Protein AF-A0A964U891-F1 (afdb_monomer_lite)

Sequence (164 aa):
MTPHDATKPGLLNAYAVMTLIDGILNLCLGVLAVGVLFCGTIICAPLGAYPVVLGILELVQFGPLNRTPPGRRDVPVWLAVMQLIGSLFSNPLALATGIIGLVAGNDARVKAYLGGGGQANYLSLTCRQCGFDLRGSVAAGHNTCPECGADAPHITAARDSMRG

Structure (mmCIF, N/CA/C/O backbone):
data_AF-A0A964U891-F1
#
_entry.id   AF-A0A964U891-F1
#
loop_
_atom_site.group_PDB
_atom_site.id
_atom_site.type_symbol
_atom_site.label_atom_id
_atom_site.label_alt_id
_atom_site.label_comp_id
_atom_site.label_asym_id
_atom_site.label_entity_id
_atom_site.label_seq_id
_atom_site.pdbx_PDB_ins_code
_atom_site.Cartn_x
_atom_site.Cartn_y
_atom_site.Cartn_z
_atom_site.occupancy
_atom_site.B_iso_or_equiv
_atom_site.auth_seq_id
_atom_site.auth_comp_id
_atom_site.auth_asym_id
_atom_site.auth_atom_id
_atom_site.pdbx_PDB_model_num
ATOM 1 N N . MET A 1 1 ? -18.715 10.846 24.320 1.00 39.91 1 MET A N 1
ATOM 2 C CA . MET A 1 1 ? -17.279 10.642 24.027 1.00 39.91 1 MET A CA 1
ATOM 3 C C . MET A 1 1 ? -16.873 11.671 22.995 1.00 39.91 1 MET A C 1
ATOM 5 O O . MET A 1 1 ? -17.504 11.732 21.947 1.00 39.91 1 MET A O 1
ATOM 9 N N . THR A 1 2 ? -15.920 12.542 23.320 1.00 37.88 2 THR A N 1
ATOM 10 C CA . THR A 1 2 ? -15.397 13.537 22.377 1.00 37.88 2 THR A CA 1
ATOM 11 C C . THR A 1 2 ? -14.673 12.817 21.227 1.00 37.88 2 THR A C 1
ATOM 13 O O . THR A 1 2 ? -14.045 11.784 21.457 1.00 37.88 2 THR A O 1
ATOM 16 N N . PRO A 1 3 ? -14.739 13.317 19.983 1.00 46.94 3 PRO A N 1
ATOM 17 C CA . PRO A 1 3 ? -14.157 12.665 18.800 1.00 46.94 3 PRO A CA 1
ATOM 18 C C . PRO A 1 3 ? -12.610 12.646 18.761 1.00 46.94 3 PRO A C 1
ATOM 20 O O . PRO A 1 3 ? -12.028 12.439 17.699 1.00 46.94 3 PRO A O 1
ATOM 23 N N . HIS A 1 4 ? -11.932 12.850 19.895 1.00 43.62 4 HIS A N 1
ATOM 24 C CA . HIS A 1 4 ? -10.475 12.980 19.986 1.00 43.62 4 HIS A CA 1
ATOM 25 C C . HIS A 1 4 ? -9.718 11.676 20.291 1.00 43.62 4 HIS A C 1
ATOM 27 O O . HIS A 1 4 ? -8.513 11.645 20.069 1.00 43.62 4 HIS A O 1
ATOM 33 N N . ASP A 1 5 ? -10.406 10.591 20.671 1.00 45.03 5 ASP A N 1
ATOM 34 C CA . ASP A 1 5 ? -9.765 9.321 21.062 1.00 45.03 5 ASP A CA 1
ATOM 35 C C . ASP A 1 5 ? -10.171 8.131 20.176 1.00 45.03 5 ASP A C 1
ATOM 37 O O . ASP A 1 5 ? -10.249 6.984 20.626 1.00 45.03 5 ASP A O 1
ATOM 41 N N . ALA A 1 6 ? -10.433 8.363 18.886 1.00 60.47 6 ALA A N 1
ATOM 42 C CA . ALA A 1 6 ? -10.466 7.257 17.934 1.00 60.47 6 ALA A CA 1
ATOM 43 C C . ALA A 1 6 ? -9.038 6.693 17.829 1.00 60.47 6 ALA A C 1
ATOM 45 O O . ALA A 1 6 ? -8.194 7.210 17.100 1.00 60.47 6 ALA A O 1
ATOM 46 N N . THR A 1 7 ? -8.737 5.665 18.620 1.00 69.69 7 THR A N 1
ATOM 47 C CA . THR A 1 7 ? -7.429 5.003 18.601 1.00 69.69 7 THR A CA 1
ATOM 48 C C . THR A 1 7 ? -7.189 4.432 17.203 1.00 69.69 7 THR A C 1
ATOM 50 O O . THR A 1 7 ? -8.015 3.675 16.689 1.00 69.69 7 THR A O 1
ATOM 53 N N . LYS A 1 8 ? -6.067 4.808 16.570 1.00 74.75 8 LYS A N 1
ATOM 54 C CA . LYS A 1 8 ? -5.713 4.348 15.220 1.00 74.75 8 LYS A CA 1
ATOM 55 C C . LYS A 1 8 ? -5.682 2.812 15.194 1.00 74.75 8 LYS A C 1
ATOM 57 O O . LYS A 1 8 ? -4.961 2.221 16.001 1.00 74.75 8 LYS A O 1
ATOM 62 N N . PRO A 1 9 ? -6.417 2.144 14.283 1.00 82.88 9 PRO A N 1
ATOM 63 C CA . PRO A 1 9 ? -6.403 0.692 14.195 1.00 82.88 9 PRO A CA 1
ATOM 64 C C . PRO A 1 9 ? -4.980 0.187 13.957 1.00 82.88 9 PRO A C 1
ATOM 66 O O . PRO A 1 9 ? -4.306 0.645 13.030 1.00 82.88 9 PRO A O 1
ATOM 69 N N . GLY A 1 10 ? -4.539 -0.794 14.749 1.00 83.62 10 GLY A N 1
ATOM 70 C CA . GLY A 1 10 ? -3.221 -1.412 14.576 1.00 83.62 10 GLY A CA 1
ATOM 71 C C . GLY A 1 10 ? -3.016 -1.959 13.160 1.00 83.62 10 GLY A C 1
ATOM 72 O O . GLY A 1 10 ? -1.934 -1.809 12.603 1.00 83.62 10 GLY A O 1
ATOM 73 N N . LEU A 1 11 ? -4.084 -2.474 12.536 1.00 84.44 11 LEU A N 1
ATOM 74 C CA . LEU A 1 11 ? -4.092 -2.938 11.146 1.00 84.44 11 LEU A CA 1
ATOM 75 C C . LEU A 1 11 ? -3.767 -1.814 10.147 1.00 84.44 11 LEU A C 1
ATOM 77 O O . LEU A 1 11 ? -2.957 -2.007 9.246 1.00 84.44 11 LEU A O 1
ATOM 81 N N . LEU A 1 12 ? -4.351 -0.624 10.329 1.00 86.00 12 LEU A N 1
ATOM 82 C CA . LEU A 1 12 ? -4.087 0.536 9.474 1.00 86.00 12 LEU A CA 1
ATOM 83 C C . LEU A 1 12 ? -2.658 1.052 9.663 1.00 86.00 12 LEU A C 1
ATOM 85 O O . LEU A 1 12 ? -2.008 1.455 8.702 1.00 86.00 12 LEU A O 1
ATOM 89 N N . ASN A 1 13 ? -2.161 1.034 10.901 1.00 87.56 13 ASN A N 1
ATOM 90 C CA . ASN A 1 13 ? -0.792 1.438 11.189 1.00 87.56 13 ASN A CA 1
ATOM 91 C C . ASN A 1 13 ? 0.230 0.457 10.599 1.00 87.56 13 ASN A C 1
ATOM 93 O O . ASN A 1 13 ? 1.188 0.883 9.961 1.00 87.56 13 ASN A O 1
ATOM 97 N N . ALA A 1 14 ? -0.010 -0.847 10.758 1.00 87.69 14 ALA A N 1
ATOM 98 C CA . ALA A 1 14 ? 0.809 -1.893 10.160 1.00 87.69 14 ALA A CA 1
ATOM 99 C C . ALA A 1 14 ? 0.816 -1.780 8.631 1.00 87.69 14 ALA A C 1
ATOM 101 O O . ALA A 1 14 ? 1.884 -1.797 8.028 1.00 87.69 14 ALA A O 1
ATOM 102 N N . TYR A 1 15 ? -0.353 -1.577 8.014 1.00 88.12 15 TYR A N 1
ATOM 103 C CA . TYR A 1 15 ? -0.457 -1.362 6.573 1.00 88.12 15 TYR A CA 1
ATOM 104 C C . TYR A 1 15 ? 0.323 -0.125 6.112 1.00 88.12 15 TYR A C 1
ATOM 106 O O . TYR A 1 15 ? 1.071 -0.206 5.142 1.00 88.12 15 TYR A O 1
ATOM 114 N N . ALA A 1 16 ? 0.204 1.002 6.822 1.00 86.94 16 ALA A N 1
ATOM 115 C CA . ALA A 1 16 ? 0.922 2.229 6.484 1.00 86.94 16 ALA A CA 1
ATOM 116 C C . ALA A 1 16 ? 2.446 2.029 6.525 1.00 86.94 16 ALA A C 1
ATOM 118 O O . ALA A 1 16 ? 3.137 2.377 5.571 1.00 86.94 16 ALA A O 1
ATOM 119 N N . VAL A 1 17 ? 2.971 1.433 7.600 1.00 89.12 17 VAL A N 1
ATOM 120 C CA . VAL A 1 17 ? 4.415 1.189 7.751 1.00 89.12 17 VAL A CA 1
ATOM 121 C C . VAL A 1 17 ? 4.921 0.194 6.707 1.00 89.12 17 VAL A C 1
ATOM 123 O O . VAL A 1 17 ? 5.949 0.438 6.084 1.00 89.12 17 V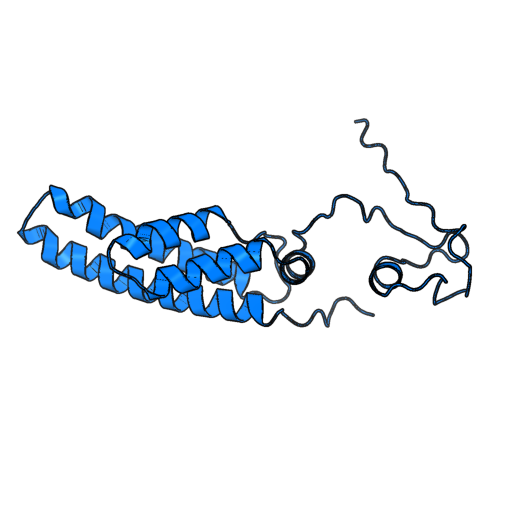AL A O 1
ATOM 126 N N . MET A 1 18 ? 4.182 -0.890 6.468 1.00 88.06 18 MET A N 1
ATOM 127 C CA . MET A 1 18 ? 4.545 -1.879 5.453 1.00 88.06 18 MET A CA 1
ATOM 128 C C . MET A 1 18 ? 4.555 -1.271 4.048 1.00 88.06 18 MET A C 1
ATOM 130 O O . MET A 1 18 ? 5.514 -1.472 3.313 1.00 88.06 18 MET A O 1
ATOM 134 N N . THR A 1 19 ? 3.549 -0.462 3.706 1.00 88.12 19 THR A N 1
ATOM 135 C CA . THR A 1 19 ? 3.473 0.235 2.409 1.00 88.12 19 THR A CA 1
ATOM 136 C C . THR A 1 19 ? 4.640 1.209 2.220 1.00 88.12 19 THR A C 1
ATOM 138 O O . THR A 1 19 ? 5.169 1.328 1.121 1.00 88.12 19 THR A O 1
ATOM 141 N N . LEU A 1 20 ? 5.085 1.885 3.285 1.00 90.44 20 LEU A N 1
ATOM 142 C CA . LEU A 1 20 ? 6.259 2.759 3.228 1.00 90.44 20 LEU A CA 1
ATOM 143 C C . LEU A 1 20 ? 7.546 1.973 2.945 1.00 90.44 20 LEU A C 1
ATOM 145 O O . LEU A 1 20 ? 8.331 2.375 2.089 1.00 90.44 20 LEU A O 1
ATOM 149 N N . ILE A 1 21 ? 7.768 0.877 3.676 1.00 90.69 21 ILE A N 1
ATOM 150 C CA . ILE A 1 21 ? 8.961 0.036 3.512 1.00 90.69 21 ILE A CA 1
ATOM 151 C C . ILE A 1 21 ? 8.992 -0.555 2.100 1.00 90.69 21 ILE A C 1
ATOM 153 O O . ILE A 1 21 ? 10.019 -0.475 1.429 1.00 90.69 21 ILE A O 1
ATOM 157 N N . ASP A 1 22 ? 7.863 -1.091 1.638 1.00 88.56 22 ASP A N 1
ATOM 158 C CA . ASP A 1 22 ? 7.723 -1.666 0.301 1.00 88.56 22 ASP A CA 1
ATOM 159 C C . ASP A 1 22 ? 7.967 -0.619 -0.795 1.00 88.56 22 ASP A C 1
ATOM 161 O O . ASP A 1 22 ? 8.764 -0.852 -1.702 1.00 88.56 22 ASP A O 1
ATOM 165 N N . GLY A 1 23 ? 7.420 0.590 -0.631 1.00 86.81 23 GLY A N 1
ATOM 166 C CA . GLY A 1 23 ? 7.642 1.697 -1.560 1.00 86.81 23 GLY A CA 1
ATOM 167 C C . GLY A 1 23 ? 9.101 2.118 -1.686 1.00 86.81 23 GLY A C 1
ATOM 168 O O . GLY A 1 23 ? 9.583 2.345 -2.796 1.00 86.81 23 GLY A O 1
ATOM 169 N N . ILE A 1 24 ? 9.837 2.172 -0.571 1.00 90.19 24 ILE A N 1
ATOM 170 C CA . ILE A 1 24 ? 11.277 2.468 -0.586 1.00 90.19 24 ILE A CA 1
ATOM 171 C C . ILE A 1 24 ? 12.042 1.358 -1.314 1.00 90.19 24 ILE A C 1
ATOM 173 O O . ILE A 1 24 ? 12.875 1.651 -2.173 1.00 90.19 24 ILE A O 1
ATOM 177 N N . LEU A 1 25 ? 11.750 0.091 -1.009 1.00 87.69 25 LEU A N 1
ATOM 178 C CA . LEU A 1 25 ? 12.422 -1.048 -1.637 1.00 87.69 25 LEU A CA 1
ATOM 179 C C . LEU A 1 25 ? 12.148 -1.108 -3.143 1.00 87.69 25 LEU A C 1
ATOM 181 O O . LEU A 1 25 ? 13.091 -1.264 -3.918 1.00 87.69 25 LEU A O 1
ATOM 185 N N . ASN A 1 26 ? 10.895 -0.911 -3.560 1.00 85.75 26 ASN A N 1
ATOM 186 C CA . ASN A 1 26 ? 10.490 -0.863 -4.964 1.00 85.75 26 ASN A CA 1
ATOM 187 C C . ASN A 1 26 ? 11.179 0.287 -5.715 1.00 85.75 26 ASN A C 1
ATOM 189 O O . ASN A 1 26 ? 11.629 0.099 -6.846 1.00 85.75 26 ASN A O 1
ATOM 193 N N . LEU A 1 27 ? 11.353 1.453 -5.081 1.00 86.75 27 LEU A N 1
ATOM 194 C CA . LEU A 1 27 ? 12.077 2.575 -5.680 1.00 86.75 27 LEU A CA 1
ATOM 195 C C . LEU A 1 27 ? 13.578 2.275 -5.829 1.00 86.75 27 LEU A C 1
ATOM 197 O O . LEU A 1 27 ? 14.148 2.505 -6.895 1.00 86.75 27 LEU A O 1
ATOM 201 N N . CYS A 1 28 ? 14.218 1.729 -4.791 1.00 85.25 28 CYS A N 1
ATOM 202 C CA . CYS A 1 28 ? 15.637 1.370 -4.824 1.00 85.25 28 CYS A CA 1
ATOM 203 C C . CYS A 1 28 ? 15.928 0.279 -5.866 1.00 85.25 28 CYS A C 1
ATOM 205 O O . CYS A 1 28 ? 16.847 0.430 -6.673 1.00 85.25 28 CYS A O 1
ATOM 207 N N . LEU A 1 29 ? 15.126 -0.791 -5.881 1.00 80.38 29 LEU A N 1
ATOM 208 C CA . LEU A 1 29 ? 15.229 -1.874 -6.861 1.00 80.38 29 LEU A CA 1
ATOM 209 C C . LEU A 1 29 ? 14.921 -1.381 -8.272 1.00 80.38 29 LEU A C 1
ATOM 211 O O . LEU A 1 29 ? 15.640 -1.732 -9.199 1.00 80.38 29 LEU A O 1
ATOM 215 N N . GLY A 1 30 ? 13.900 -0.540 -8.440 1.00 78.06 30 GLY A N 1
ATOM 216 C CA . GLY A 1 30 ? 13.521 0.019 -9.732 1.00 78.06 30 GLY A CA 1
ATOM 217 C C . GLY A 1 30 ? 14.601 0.919 -10.333 1.00 78.06 30 GLY A C 1
ATOM 218 O O . GLY A 1 30 ? 14.946 0.759 -11.500 1.00 78.06 30 GLY A O 1
ATOM 219 N N . VAL A 1 31 ? 15.205 1.812 -9.542 1.00 79.75 31 VAL A N 1
ATOM 220 C CA . VAL A 1 31 ? 16.318 2.665 -10.001 1.00 79.75 31 VAL A CA 1
ATOM 221 C C . VAL A 1 31 ? 17.548 1.830 -10.352 1.00 79.75 31 VAL A C 1
ATOM 223 O O . VAL A 1 31 ? 18.172 2.067 -11.387 1.00 79.75 31 VAL A O 1
ATOM 226 N N . LEU A 1 32 ? 17.879 0.827 -9.535 1.00 77.12 32 LEU A N 1
ATOM 227 C CA . LEU A 1 32 ? 19.001 -0.070 -9.805 1.00 77.12 32 LEU A CA 1
ATOM 228 C C . LEU A 1 32 ? 18.748 -0.920 -11.057 1.00 77.12 32 LEU A C 1
ATOM 230 O O . LEU A 1 32 ? 19.630 -1.047 -11.902 1.00 77.12 32 LEU A O 1
ATOM 234 N N . ALA A 1 33 ? 17.529 -1.432 -11.225 1.00 74.38 33 ALA A N 1
ATOM 235 C CA . ALA A 1 33 ? 17.113 -2.171 -12.407 1.00 74.38 33 ALA A CA 1
ATOM 236 C C . ALA A 1 33 ? 17.181 -1.294 -13.659 1.00 74.38 33 ALA A C 1
ATOM 238 O O . ALA A 1 33 ? 17.776 -1.717 -14.641 1.00 74.38 33 ALA A O 1
ATOM 239 N N . VAL A 1 34 ? 16.660 -0.062 -13.631 1.00 70.56 34 VAL A N 1
ATOM 240 C CA . VAL A 1 34 ? 16.767 0.876 -14.761 1.00 70.56 34 VAL A CA 1
ATOM 241 C C . VAL A 1 34 ? 18.232 1.189 -15.070 1.00 70.56 34 VAL A C 1
ATOM 243 O O . VAL A 1 34 ? 18.609 1.128 -16.234 1.00 70.56 34 VAL A O 1
ATOM 246 N N . GLY A 1 35 ? 19.072 1.445 -14.061 1.00 68.44 35 GLY A N 1
ATOM 247 C CA . GLY A 1 35 ? 20.497 1.743 -14.247 1.00 68.44 35 GLY A CA 1
ATOM 248 C C . GLY A 1 35 ? 21.317 0.576 -14.813 1.00 68.44 35 GLY A C 1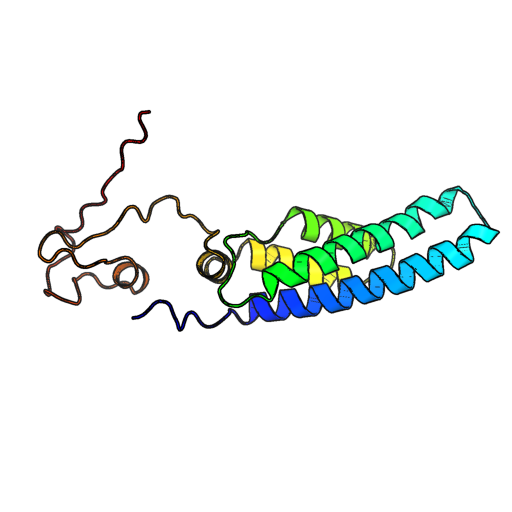
ATOM 249 O O . GLY A 1 35 ? 22.202 0.795 -15.635 1.00 68.44 35 GLY A O 1
ATOM 250 N N . VAL A 1 36 ? 21.006 -0.663 -14.420 1.00 67.06 36 VAL A N 1
ATOM 251 C CA . VAL A 1 36 ? 21.689 -1.880 -14.899 1.00 67.06 36 VAL A CA 1
ATOM 252 C C . VAL A 1 36 ? 21.135 -2.348 -16.254 1.00 67.06 36 VAL A C 1
ATOM 254 O O . VAL A 1 36 ? 21.900 -2.754 -17.129 1.00 67.06 36 VAL A O 1
ATOM 257 N N . LEU A 1 37 ? 19.816 -2.270 -16.469 1.00 60.97 37 LEU A N 1
ATOM 258 C CA . LEU A 1 37 ? 19.143 -2.728 -17.694 1.00 60.97 37 LEU A CA 1
ATOM 259 C C . LEU A 1 37 ? 19.266 -1.750 -18.866 1.00 60.97 37 LEU A C 1
ATOM 261 O O . LEU A 1 37 ? 19.138 -2.190 -20.012 1.00 60.97 37 LEU A O 1
ATOM 265 N N . PHE A 1 38 ? 19.573 -0.469 -18.619 1.00 56.72 38 PHE A N 1
ATOM 266 C CA . PHE A 1 38 ? 19.863 0.502 -19.685 1.00 56.72 38 PHE A CA 1
ATOM 267 C C . PHE A 1 38 ? 21.045 0.071 -20.573 1.00 56.72 38 PHE A C 1
ATOM 269 O O . PHE A 1 38 ? 21.129 0.487 -21.724 1.00 56.72 38 PHE A O 1
ATOM 276 N N . CYS A 1 39 ? 21.922 -0.809 -20.075 1.00 55.41 39 CYS A N 1
ATOM 277 C CA . CYS A 1 39 ? 23.030 -1.386 -20.838 1.00 55.41 39 CYS A CA 1
ATOM 278 C C . CYS A 1 39 ? 22.649 -2.593 -21.718 1.00 55.41 39 CYS A C 1
ATOM 280 O O . CYS A 1 39 ? 23.503 -3.072 -22.458 1.00 55.41 39 CYS A O 1
ATOM 282 N N . GLY A 1 40 ? 21.422 -3.125 -21.636 1.00 54.62 40 GLY A N 1
ATOM 283 C CA . GLY A 1 40 ? 21.133 -4.471 -22.145 1.00 54.62 40 GLY A CA 1
ATOM 284 C C . GLY A 1 40 ? 20.000 -4.598 -23.158 1.00 54.62 40 GLY A C 1
ATOM 285 O O . GLY A 1 40 ? 20.207 -5.169 -24.223 1.00 54.62 40 GLY A O 1
ATOM 286 N N . THR A 1 41 ? 18.775 -4.170 -22.834 1.00 57.56 41 THR A N 1
ATOM 287 C CA . THR A 1 41 ? 17.594 -4.587 -23.621 1.00 57.56 41 THR A CA 1
ATOM 288 C C . THR A 1 41 ? 16.381 -3.663 -23.443 1.00 57.56 41 THR A C 1
ATOM 290 O O . THR A 1 41 ? 15.923 -3.418 -22.330 1.00 57.56 41 THR A O 1
ATOM 293 N N . ILE A 1 42 ? 15.779 -3.222 -24.556 1.00 63.31 42 ILE A N 1
ATOM 294 C CA . ILE A 1 42 ? 14.518 -2.442 -24.588 1.00 63.31 42 ILE A CA 1
ATOM 295 C C . ILE A 1 42 ? 13.344 -3.224 -23.961 1.00 63.31 42 ILE A C 1
ATOM 297 O O . ILE A 1 42 ? 12.432 -2.636 -23.386 1.00 63.31 42 ILE A O 1
ATOM 301 N N . ILE A 1 43 ? 13.392 -4.558 -24.017 1.00 64.75 43 ILE A N 1
ATOM 302 C CA . ILE A 1 43 ? 12.347 -5.462 -23.506 1.00 64.75 43 ILE A CA 1
ATOM 303 C C . ILE A 1 43 ? 12.262 -5.441 -21.970 1.00 64.75 43 ILE A C 1
ATOM 305 O O . ILE A 1 43 ? 11.194 -5.684 -21.414 1.00 64.75 43 ILE A O 1
ATOM 309 N N . CYS A 1 44 ? 13.349 -5.098 -21.276 1.00 63.69 44 CYS A N 1
ATOM 310 C CA . CYS A 1 44 ? 13.389 -5.069 -19.814 1.00 63.69 44 CYS A CA 1
ATOM 311 C C . CYS A 1 44 ? 13.084 -3.684 -19.215 1.00 63.69 44 CYS A C 1
ATOM 313 O O . CYS A 1 44 ? 12.922 -3.562 -18.001 1.00 63.69 44 CYS A O 1
ATOM 315 N N . ALA A 1 45 ? 12.938 -2.643 -20.041 1.00 65.38 45 ALA A N 1
ATOM 316 C CA . ALA A 1 45 ? 12.547 -1.308 -19.584 1.00 65.38 45 ALA A CA 1
ATOM 317 C C . ALA A 1 45 ? 11.186 -1.268 -18.842 1.00 65.38 45 ALA A C 1
ATOM 319 O O . ALA A 1 45 ? 11.114 -0.616 -17.799 1.00 65.38 45 ALA A O 1
ATOM 320 N N . PRO A 1 46 ? 10.124 -1.986 -19.273 1.00 66.38 46 PRO A N 1
ATOM 321 C CA . PRO A 1 46 ? 8.848 -2.024 -18.550 1.00 66.38 46 PRO A CA 1
ATOM 322 C C . PRO A 1 46 ? 8.963 -2.704 -17.181 1.00 66.38 46 PRO A C 1
ATOM 324 O O . PRO A 1 46 ? 8.319 -2.280 -16.224 1.00 66.38 46 PRO A O 1
ATOM 327 N N . LEU A 1 47 ? 9.819 -3.728 -17.079 1.00 71.69 47 LEU A N 1
ATOM 328 C CA . LEU A 1 47 ? 10.079 -4.467 -15.840 1.00 71.69 47 LEU A CA 1
ATOM 329 C C . LEU A 1 47 ? 10.776 -3.600 -14.786 1.00 71.69 47 LEU A C 1
ATOM 331 O O . LEU A 1 47 ? 10.503 -3.763 -13.604 1.00 71.69 47 LEU A O 1
ATOM 335 N N . GLY A 1 48 ? 11.636 -2.665 -15.201 1.00 69.81 48 GLY A N 1
ATOM 336 C CA . GLY A 1 48 ? 12.253 -1.683 -14.302 1.00 69.81 48 GLY A CA 1
ATOM 337 C C . GLY A 1 48 ? 11.356 -0.477 -14.005 1.00 69.81 48 GLY A C 1
ATOM 338 O O . GLY A 1 48 ? 11.354 0.030 -12.888 1.00 69.81 48 GLY A O 1
ATOM 339 N N . ALA A 1 49 ? 10.551 -0.029 -14.972 1.00 78.00 49 ALA A N 1
ATOM 340 C CA . ALA A 1 49 ? 9.658 1.117 -14.790 1.00 78.00 49 ALA A CA 1
ATOM 341 C C . ALA A 1 49 ? 8.482 0.814 -13.846 1.00 78.00 49 ALA A C 1
ATOM 343 O O . ALA A 1 49 ? 8.084 1.679 -13.066 1.00 78.00 49 ALA A O 1
ATOM 344 N N . TYR A 1 50 ? 7.946 -0.411 -13.882 1.00 82.62 50 TYR A N 1
ATOM 345 C CA . TYR A 1 50 ? 6.841 -0.836 -13.020 1.00 82.62 50 TYR A CA 1
ATOM 346 C C . TYR A 1 50 ? 7.120 -0.658 -11.511 1.00 82.62 50 TYR A C 1
ATOM 348 O O . TYR A 1 50 ? 6.331 0.030 -10.859 1.00 82.62 50 TYR A O 1
ATOM 356 N N . PRO A 1 51 ? 8.223 -1.183 -10.932 1.00 82.69 51 PRO A N 1
ATOM 357 C CA . PRO A 1 51 ? 8.521 -1.004 -9.510 1.00 82.69 51 PRO A CA 1
ATOM 358 C C . PRO A 1 51 ? 8.800 0.460 -9.143 1.00 82.69 51 PRO A C 1
ATOM 360 O O . PRO A 1 51 ? 8.435 0.884 -8.052 1.00 82.69 51 PRO A O 1
ATOM 363 N N . VAL A 1 52 ? 9.350 1.274 -10.053 1.00 84.12 52 VAL A N 1
ATOM 364 C CA . VAL A 1 52 ? 9.514 2.719 -9.803 1.00 84.12 52 VAL A CA 1
ATOM 365 C C . VAL A 1 52 ? 8.157 3.407 -9.656 1.00 84.12 52 VAL A C 1
ATOM 367 O O . VAL A 1 52 ? 7.944 4.150 -8.699 1.00 84.12 52 VAL A O 1
ATOM 370 N N . VAL A 1 53 ? 7.222 3.152 -10.578 1.00 87.81 53 VAL A N 1
ATOM 371 C CA . VAL A 1 53 ? 5.871 3.732 -10.516 1.00 87.81 53 VAL A CA 1
ATOM 372 C C . VAL A 1 53 ? 5.138 3.250 -9.266 1.00 87.81 53 VAL A C 1
ATOM 374 O O . VAL A 1 53 ? 4.549 4.067 -8.560 1.00 87.81 53 VAL A O 1
ATOM 377 N N . LEU A 1 54 ? 5.211 1.952 -8.961 1.00 87.12 54 LEU A N 1
ATOM 378 C CA . LEU A 1 54 ? 4.587 1.377 -7.772 1.00 87.12 54 LEU A CA 1
ATOM 379 C C . LEU A 1 54 ? 5.136 2.021 -6.490 1.00 87.12 54 LEU A C 1
ATOM 381 O O . LEU A 1 54 ? 4.353 2.507 -5.676 1.00 87.12 54 LEU A O 1
ATOM 385 N N . GLY A 1 55 ? 6.462 2.152 -6.376 1.00 85.69 55 GLY A N 1
ATOM 386 C CA . GLY A 1 55 ? 7.103 2.781 -5.224 1.00 85.69 55 GLY A CA 1
ATOM 387 C C . GLY A 1 55 ? 6.684 4.239 -5.020 1.00 85.69 55 GLY A C 1
ATOM 388 O O . GLY A 1 55 ? 6.395 4.654 -3.898 1.00 85.69 55 GLY A O 1
ATOM 389 N N . ILE A 1 56 ? 6.555 5.022 -6.097 1.00 89.38 56 ILE A N 1
ATOM 390 C CA . ILE A 1 56 ? 6.057 6.406 -6.008 1.00 89.38 56 ILE A CA 1
ATOM 391 C C . ILE A 1 56 ? 4.620 6.438 -5.471 1.00 89.38 56 ILE A C 1
ATOM 393 O O . ILE A 1 56 ? 4.306 7.236 -4.585 1.00 89.38 56 ILE A O 1
ATOM 397 N N . LEU A 1 57 ? 3.743 5.577 -5.990 1.00 90.19 57 LEU A N 1
ATOM 398 C CA . LEU A 1 57 ? 2.342 5.523 -5.566 1.00 90.19 57 LEU A CA 1
ATOM 399 C C . LEU A 1 57 ? 2.207 5.130 -4.087 1.00 90.19 57 LEU A C 1
ATOM 401 O O . LEU A 1 57 ? 1.389 5.708 -3.370 1.00 90.19 57 LEU A O 1
ATOM 405 N N . GLU A 1 58 ? 3.045 4.212 -3.614 1.00 87.25 58 GLU A N 1
ATOM 406 C CA . GLU A 1 58 ? 3.098 3.762 -2.220 1.00 87.25 58 GLU A CA 1
ATOM 407 C C . GLU A 1 58 ? 3.551 4.876 -1.268 1.00 87.25 58 GLU A C 1
ATOM 409 O O . GLU A 1 58 ? 2.915 5.115 -0.236 1.00 87.25 58 GLU A O 1
ATOM 414 N N . LEU A 1 59 ? 4.580 5.639 -1.652 1.00 88.69 59 LEU A N 1
ATOM 415 C CA . LEU A 1 59 ? 5.045 6.803 -0.892 1.00 88.69 59 LEU A CA 1
ATOM 416 C C . LEU A 1 59 ? 3.978 7.904 -0.808 1.00 88.69 59 LEU A C 1
ATOM 418 O O . LEU A 1 59 ? 3.760 8.488 0.258 1.00 88.69 59 LEU A O 1
ATOM 422 N N . VAL A 1 60 ? 3.272 8.170 -1.911 1.00 88.94 60 VAL A N 1
ATOM 423 C CA . VAL A 1 60 ? 2.173 9.149 -1.940 1.00 88.94 60 VAL A CA 1
ATOM 424 C C . VAL A 1 60 ? 1.005 8.693 -1.063 1.00 88.94 60 VAL A C 1
ATOM 426 O O . VAL A 1 60 ? 0.364 9.521 -0.410 1.00 88.94 60 VAL A O 1
ATOM 429 N N . GLN A 1 61 ? 0.727 7.390 -1.018 1.00 83.81 61 GLN A N 1
ATOM 430 C CA . GLN A 1 61 ? -0.377 6.830 -0.244 1.00 83.81 61 GLN A CA 1
ATOM 431 C C . GLN A 1 61 ? -0.073 6.750 1.262 1.00 83.81 61 GLN A C 1
ATOM 433 O O . GLN A 1 61 ? -0.995 6.873 2.076 1.00 83.81 61 GLN A O 1
ATOM 438 N N . PHE A 1 62 ? 1.199 6.628 1.654 1.00 83.94 62 PHE A N 1
ATOM 439 C CA . PHE A 1 62 ? 1.618 6.623 3.059 1.00 83.94 62 PHE A CA 1
ATOM 440 C C . PHE A 1 62 ? 1.212 7.897 3.811 1.00 83.94 62 PHE A C 1
ATOM 442 O O . PHE A 1 62 ? 0.676 7.820 4.918 1.00 83.94 62 PHE A O 1
ATOM 449 N N . GLY A 1 63 ? 1.432 9.075 3.217 1.00 81.75 63 GLY A N 1
ATOM 450 C CA . GLY A 1 63 ? 1.152 10.361 3.866 1.00 81.75 63 GLY A CA 1
ATOM 451 C C . GLY A 1 63 ? -0.285 10.465 4.408 1.00 81.75 63 GLY A C 1
ATOM 452 O O . GLY A 1 63 ? -0.468 10.719 5.598 1.00 81.75 63 GLY A O 1
ATOM 453 N N . PRO A 1 64 ? -1.316 10.231 3.578 1.00 73.44 64 PRO A N 1
ATOM 454 C CA . PRO A 1 64 ? -2.710 10.160 4.010 1.00 73.44 64 PRO A CA 1
ATOM 455 C C . PRO A 1 64 ? -2.997 9.079 5.062 1.00 73.44 64 PRO A C 1
ATOM 457 O O . PRO A 1 64 ? -3.743 9.349 5.999 1.00 73.44 64 PRO A O 1
ATOM 460 N N . LEU A 1 65 ? -2.404 7.884 4.937 1.00 75.06 65 LEU A N 1
ATOM 461 C CA . LEU A 1 65 ? -2.599 6.762 5.871 1.00 75.06 65 LEU A CA 1
ATOM 462 C C . LEU A 1 65 ? -1.982 7.016 7.257 1.00 75.06 65 LEU A C 1
ATOM 464 O O . LEU A 1 65 ? -2.401 6.416 8.253 1.00 75.06 65 LEU A O 1
ATOM 468 N N . ASN A 1 66 ? -0.966 7.879 7.334 1.00 79.44 66 ASN A N 1
ATOM 469 C CA . ASN A 1 66 ? -0.255 8.165 8.574 1.00 79.44 66 ASN A CA 1
ATOM 470 C C . ASN A 1 66 ? -0.716 9.438 9.301 1.00 79.44 66 ASN A C 1
ATOM 472 O O . ASN A 1 66 ? -0.275 9.690 10.419 1.00 79.44 66 ASN A O 1
ATOM 476 N N . ARG A 1 67 ? -1.609 10.235 8.706 1.00 74.12 67 ARG A N 1
ATOM 477 C CA . ARG A 1 67 ? -2.119 11.459 9.338 1.00 74.12 67 ARG A CA 1
ATOM 478 C C . ARG A 1 67 ? -3.078 11.161 10.491 1.00 74.12 67 ARG A C 1
ATOM 480 O O . ARG A 1 67 ? -3.951 10.303 10.394 1.00 74.12 67 ARG A O 1
ATOM 487 N N . THR A 1 68 ? -2.939 11.951 11.551 1.00 69.00 68 THR A N 1
ATOM 488 C CA . THR A 1 68 ? -3.876 12.059 12.675 1.00 69.00 68 THR A CA 1
ATOM 489 C C . THR A 1 68 ? -4.232 13.539 12.853 1.00 69.00 68 THR A C 1
ATOM 491 O O . THR A 1 68 ? -3.317 14.324 13.112 1.00 69.00 68 THR A O 1
ATOM 494 N N . PRO A 1 69 ? -5.504 13.962 12.713 1.00 61.19 69 PRO A N 1
ATOM 495 C CA . PRO A 1 69 ? -6.714 13.163 12.484 1.00 61.19 69 PRO A CA 1
ATOM 496 C C . PRO A 1 69 ? -6.786 12.532 11.076 1.00 61.19 69 PRO A C 1
ATOM 498 O O . PRO A 1 69 ? -6.142 13.032 10.147 1.00 61.19 69 PRO A O 1
ATOM 501 N N . PRO A 1 70 ? -7.548 11.434 10.903 1.00 61.94 70 PRO A N 1
ATOM 502 C CA . PRO A 1 70 ? -7.669 10.754 9.618 1.00 61.94 70 PRO A CA 1
ATOM 503 C C . PRO A 1 70 ? -8.375 11.653 8.597 1.00 61.94 70 PRO A C 1
ATOM 505 O O . PRO A 1 70 ? -9.479 12.146 8.828 1.00 61.94 70 PRO A O 1
ATOM 508 N N . GLY A 1 71 ? -7.737 11.870 7.446 1.00 61.88 71 GLY A N 1
ATOM 509 C CA . GLY A 1 71 ? -8.415 12.462 6.295 1.00 61.88 71 GLY A CA 1
ATOM 510 C C . GLY A 1 71 ? -9.441 11.475 5.740 1.00 61.88 71 GLY A C 1
ATOM 511 O O . GLY A 1 71 ? -9.165 10.278 5.694 1.00 61.88 71 GLY A O 1
ATOM 512 N N . ARG A 1 72 ? -10.609 11.963 5.305 1.00 60.84 72 ARG A N 1
ATOM 513 C CA . ARG A 1 72 ? -11.659 11.124 4.710 1.00 60.84 72 ARG A CA 1
ATOM 514 C C . ARG A 1 72 ? -11.172 10.526 3.389 1.00 60.84 72 ARG A C 1
ATOM 516 O O . ARG A 1 72 ? -11.253 11.178 2.349 1.00 60.84 72 ARG A O 1
ATOM 523 N N . ARG A 1 73 ? -10.599 9.324 3.436 1.00 68.38 73 ARG A N 1
ATOM 524 C CA . ARG A 1 73 ? -10.021 8.647 2.271 1.00 68.38 73 ARG A CA 1
ATOM 525 C C . ARG A 1 73 ? -10.001 7.140 2.483 1.00 68.38 73 ARG A C 1
ATOM 527 O O . ARG A 1 73 ? -9.433 6.664 3.459 1.00 68.38 73 ARG A O 1
ATOM 534 N N . ASP A 1 74 ? -10.575 6.405 1.540 1.00 69.38 74 ASP A N 1
ATOM 535 C CA . ASP A 1 74 ? -10.532 4.945 1.540 1.00 69.38 74 ASP A CA 1
ATOM 536 C C . ASP A 1 74 ? -9.130 4.401 1.256 1.00 69.38 74 ASP A C 1
ATOM 538 O O . ASP A 1 74 ? -8.299 5.048 0.607 1.00 69.38 74 ASP A O 1
ATOM 542 N N . VAL A 1 75 ? -8.886 3.171 1.714 1.00 76.12 75 VAL A N 1
ATOM 543 C CA . VAL A 1 75 ? -7.723 2.385 1.290 1.00 76.12 75 VAL A CA 1
ATOM 544 C C . VAL A 1 75 ? -7.934 1.979 -0.177 1.00 76.12 75 VAL A C 1
ATOM 546 O O . VAL A 1 75 ? -8.913 1.293 -0.481 1.00 76.12 75 VAL A O 1
ATOM 549 N N . PRO A 1 76 ? -7.059 2.393 -1.111 1.00 78.00 76 PRO A N 1
ATOM 550 C CA . PRO A 1 76 ? -7.226 2.105 -2.527 1.00 78.00 76 PRO A CA 1
ATOM 551 C C . PRO A 1 76 ? -6.965 0.625 -2.811 1.00 78.00 76 PRO A C 1
ATOM 553 O O . PRO A 1 76 ? -5.821 0.189 -2.911 1.00 78.00 76 PRO A O 1
ATOM 556 N N . VAL A 1 77 ? -8.036 -0.144 -3.010 1.00 80.56 77 VAL A N 1
ATOM 557 C CA . VAL A 1 77 ? -7.955 -1.574 -3.365 1.00 80.56 77 VAL A CA 1
ATOM 558 C C . VAL A 1 77 ? -7.165 -1.787 -4.661 1.00 80.56 77 VAL A C 1
ATOM 560 O O . VAL A 1 77 ? -6.445 -2.771 -4.791 1.00 80.56 77 VAL A O 1
ATOM 563 N N . TRP A 1 78 ? -7.228 -0.837 -5.600 1.00 83.75 78 TRP A N 1
ATOM 564 C CA . TRP A 1 78 ? -6.454 -0.901 -6.841 1.00 83.75 78 TRP A CA 1
ATOM 565 C C . TRP A 1 78 ? -4.938 -0.920 -6.591 1.00 83.75 78 TRP A C 1
ATOM 567 O O . TRP A 1 78 ? -4.223 -1.620 -7.302 1.00 83.75 78 TRP A O 1
ATOM 577 N N . LEU A 1 79 ? -4.450 -0.227 -5.554 1.00 84.56 79 LEU A N 1
ATOM 578 C CA . LEU A 1 79 ? -3.029 -0.225 -5.199 1.00 84.56 79 LEU A CA 1
ATOM 579 C C . LEU A 1 79 ? -2.605 -1.596 -4.654 1.00 84.56 79 LEU A C 1
ATOM 581 O O . LEU A 1 79 ? -1.566 -2.119 -5.045 1.00 84.56 79 LEU A O 1
ATOM 585 N N . ALA A 1 80 ? -3.456 -2.218 -3.832 1.00 83.44 80 ALA A N 1
ATOM 586 C CA . ALA A 1 80 ? -3.230 -3.570 -3.321 1.00 83.44 80 ALA A CA 1
ATOM 587 C C . ALA A 1 80 ? -3.188 -4.622 -4.448 1.00 83.44 80 ALA A C 1
ATOM 589 O O . ALA A 1 80 ? -2.382 -5.550 -4.412 1.00 83.44 80 ALA A O 1
ATOM 590 N N . VAL A 1 81 ? -4.013 -4.460 -5.489 1.00 83.75 81 VAL A N 1
ATOM 591 C CA . VAL A 1 81 ? -3.971 -5.322 -6.684 1.00 83.75 81 VAL A CA 1
ATOM 592 C C . VAL A 1 81 ? -2.672 -5.119 -7.471 1.00 83.75 81 VAL A C 1
ATOM 594 O O . VAL A 1 81 ? -2.067 -6.097 -7.906 1.00 83.75 81 VAL A O 1
ATOM 597 N N . MET A 1 82 ? -2.200 -3.878 -7.625 1.00 83.38 82 MET A N 1
ATOM 598 C CA . MET A 1 82 ? -0.920 -3.609 -8.294 1.00 83.38 82 MET A CA 1
ATOM 599 C C . MET A 1 82 ? 0.278 -4.186 -7.524 1.00 83.38 82 MET A C 1
ATOM 601 O O . MET A 1 82 ? 1.206 -4.699 -8.152 1.00 83.38 82 MET A O 1
ATOM 605 N N . GLN A 1 83 ? 0.239 -4.182 -6.189 1.00 82.56 83 GLN A N 1
ATOM 606 C CA . GLN A 1 83 ? 1.231 -4.852 -5.336 1.00 82.56 83 GLN A CA 1
ATOM 607 C C . GLN A 1 83 ? 1.244 -6.370 -5.548 1.00 82.56 83 GLN A C 1
ATOM 609 O O . GLN A 1 83 ? 2.303 -6.960 -5.761 1.00 82.56 83 GLN A O 1
ATOM 614 N N . LEU A 1 84 ? 0.066 -7.000 -5.599 1.00 83.12 84 LEU A N 1
ATOM 615 C CA . LEU A 1 84 ? -0.077 -8.426 -5.911 1.00 83.12 84 LEU A CA 1
ATOM 616 C C . LEU A 1 84 ? 0.519 -8.782 -7.275 1.00 83.12 84 LEU A C 1
ATOM 618 O O . LEU A 1 84 ? 1.285 -9.737 -7.376 1.00 83.12 84 LEU A O 1
ATOM 622 N N . ILE A 1 85 ? 0.226 -7.994 -8.310 1.00 79.75 85 ILE A N 1
ATOM 623 C CA . ILE A 1 85 ? 0.788 -8.213 -9.649 1.00 79.75 85 ILE A CA 1
ATOM 624 C C . ILE A 1 85 ? 2.309 -7.990 -9.642 1.00 79.75 85 ILE A C 1
ATOM 626 O O . ILE A 1 85 ? 3.041 -8.782 -10.229 1.00 79.75 85 ILE A O 1
ATOM 630 N N . GLY A 1 86 ? 2.797 -6.964 -8.938 1.00 71.94 86 GLY A N 1
ATOM 631 C CA . GLY A 1 86 ? 4.229 -6.679 -8.799 1.00 71.94 86 GLY A CA 1
ATOM 632 C C . GLY A 1 86 ? 5.005 -7.779 -8.074 1.00 71.94 86 GLY A C 1
ATOM 633 O O . GLY A 1 86 ? 6.137 -8.087 -8.448 1.00 71.94 86 GLY A O 1
ATOM 634 N N . SER A 1 87 ? 4.381 -8.431 -7.090 1.00 73.12 87 SER A N 1
ATOM 635 C CA . SER A 1 87 ? 5.006 -9.510 -6.320 1.00 73.12 87 SER A CA 1
ATOM 636 C C . SER A 1 87 ? 5.400 -10.723 -7.169 1.00 73.12 87 SER A C 1
ATOM 638 O O . SER A 1 87 ? 6.401 -11.371 -6.865 1.00 73.12 87 SER A O 1
ATOM 640 N N . LEU A 1 88 ? 4.692 -10.976 -8.281 1.00 70.56 88 LEU A N 1
ATOM 641 C CA . LEU A 1 88 ? 4.996 -12.068 -9.216 1.00 70.56 88 LEU A CA 1
ATOM 642 C C . LEU A 1 88 ? 6.375 -11.924 -9.875 1.00 70.56 88 LEU A C 1
ATOM 644 O O . LEU A 1 88 ? 6.914 -12.908 -10.377 1.00 70.56 88 LEU A O 1
ATOM 648 N N . PHE A 1 89 ? 6.947 -10.717 -9.873 1.00 63.47 89 PHE A N 1
ATOM 649 C CA . PHE A 1 89 ? 8.167 -10.406 -10.610 1.00 63.47 89 PHE A CA 1
ATOM 650 C C . PHE A 1 89 ? 9.429 -10.286 -9.756 1.00 63.47 89 PHE A C 1
ATOM 652 O O . PHE A 1 89 ? 10.499 -10.275 -10.356 1.00 63.47 89 PHE A O 1
ATOM 659 N N . SER A 1 90 ? 9.358 -10.174 -8.417 1.00 56.12 90 SER A N 1
ATOM 660 C CA . SER A 1 90 ? 10.557 -10.225 -7.534 1.00 56.12 90 SER A CA 1
ATOM 661 C C . SER A 1 90 ? 10.346 -9.866 -6.054 1.00 56.12 90 SER A C 1
ATOM 663 O O . SER A 1 90 ? 11.317 -9.924 -5.301 1.00 56.12 90 SER A O 1
ATOM 665 N N . ASN A 1 91 ? 9.147 -9.488 -5.592 1.00 67.88 91 ASN A N 1
ATOM 666 C CA . ASN A 1 91 ? 9.001 -8.892 -4.256 1.00 67.88 91 ASN A CA 1
ATOM 667 C C . ASN A 1 91 ? 7.995 -9.651 -3.357 1.00 67.88 91 ASN A C 1
ATOM 669 O O . ASN A 1 91 ? 6.790 -9.403 -3.435 1.00 67.88 91 ASN A O 1
ATOM 673 N N . PRO A 1 92 ? 8.455 -10.552 -2.463 1.00 71.69 92 PRO A N 1
ATOM 674 C CA . PRO A 1 92 ? 7.577 -11.229 -1.505 1.00 71.69 92 PRO A CA 1
ATOM 675 C C . PRO A 1 92 ? 7.014 -10.276 -0.438 1.00 71.69 92 PRO A C 1
ATOM 677 O O . PRO A 1 92 ? 5.982 -10.574 0.163 1.00 71.69 92 PRO A O 1
ATOM 680 N N . LEU A 1 93 ? 7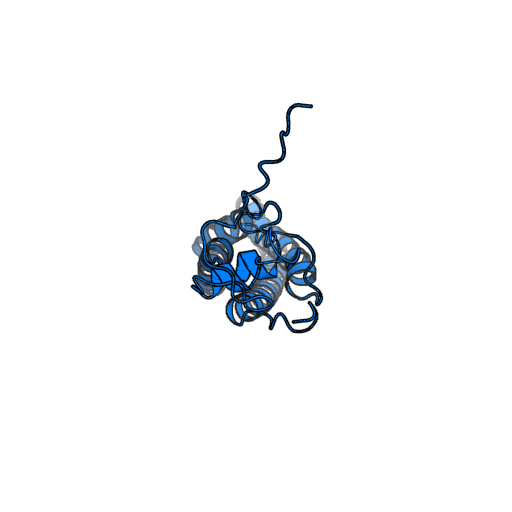.655 -9.124 -0.213 1.00 76.31 93 LEU A N 1
ATOM 681 C CA . LEU A 1 93 ? 7.142 -8.087 0.678 1.00 76.31 93 LEU A CA 1
ATOM 682 C C . LEU A 1 93 ? 5.897 -7.423 0.073 1.00 76.31 93 LEU A C 1
ATOM 684 O O . LEU A 1 93 ? 4.906 -7.264 0.784 1.00 76.31 93 LEU A O 1
ATOM 688 N N . ALA A 1 94 ? 5.903 -7.177 -1.242 1.00 76.50 94 ALA A N 1
ATOM 689 C CA . ALA A 1 94 ? 4.753 -6.661 -1.990 1.00 76.50 94 ALA A CA 1
ATOM 690 C C . ALA A 1 94 ? 3.529 -7.593 -1.930 1.00 76.50 94 ALA A C 1
ATOM 692 O O . ALA A 1 94 ? 2.380 -7.152 -1.949 1.00 76.50 94 ALA A O 1
ATOM 693 N N . LEU A 1 95 ? 3.751 -8.906 -1.803 1.00 80.31 95 LEU A N 1
ATOM 694 C CA . LEU A 1 95 ? 2.660 -9.858 -1.595 1.00 80.31 95 LEU A CA 1
ATOM 695 C C . LEU A 1 95 ? 1.998 -9.648 -0.225 1.00 80.31 95 LEU A C 1
ATOM 697 O O . LEU A 1 95 ? 0.771 -9.602 -0.119 1.00 80.31 95 LEU A O 1
ATOM 701 N N . ALA A 1 96 ? 2.807 -9.509 0.828 1.00 83.94 96 ALA A N 1
ATOM 702 C CA . ALA A 1 96 ? 2.311 -9.294 2.181 1.00 83.94 96 ALA A CA 1
ATOM 703 C C . ALA A 1 96 ? 1.602 -7.936 2.315 1.00 83.94 96 ALA A C 1
ATOM 705 O O . ALA A 1 96 ? 0.508 -7.872 2.880 1.00 83.94 96 ALA A O 1
ATOM 706 N N . THR A 1 97 ? 2.182 -6.864 1.764 1.00 83.56 97 THR A N 1
ATOM 707 C CA . THR A 1 97 ? 1.585 -5.518 1.771 1.00 83.56 97 THR A CA 1
ATOM 708 C C . THR A 1 97 ? 0.269 -5.491 0.994 1.00 83.56 97 THR A C 1
ATOM 710 O O . THR A 1 97 ? -0.723 -4.975 1.516 1.00 83.56 97 THR A O 1
ATOM 713 N N . GLY A 1 98 ? 0.210 -6.158 -0.163 1.00 83.06 98 GLY A N 1
ATOM 714 C CA . GLY A 1 98 ? -1.000 -6.298 -0.972 1.00 83.06 98 GLY A CA 1
ATOM 715 C C . GLY A 1 98 ? -2.131 -7.009 -0.228 1.00 83.06 98 GLY A C 1
ATOM 716 O O . GLY A 1 98 ? -3.247 -6.490 -0.153 1.00 83.06 98 GLY A O 1
ATOM 717 N N . ILE A 1 99 ? -1.853 -8.158 0.400 1.00 85.81 99 ILE A N 1
ATOM 718 C CA . ILE A 1 99 ? -2.855 -8.897 1.190 1.00 85.81 99 ILE A CA 1
ATOM 719 C C . ILE A 1 99 ? -3.360 -8.045 2.359 1.00 85.81 99 ILE A C 1
ATOM 721 O O . ILE A 1 99 ? -4.571 -7.933 2.564 1.00 85.81 99 ILE A O 1
ATOM 725 N N . ILE A 1 100 ? -2.455 -7.407 3.107 1.00 86.00 100 ILE A N 1
ATOM 726 C CA . ILE A 1 100 ? -2.832 -6.545 4.235 1.00 86.00 100 ILE A CA 1
ATOM 727 C C . ILE A 1 100 ? -3.668 -5.356 3.743 1.00 86.00 100 ILE A C 1
ATOM 729 O O . ILE A 1 100 ? -4.643 -4.998 4.400 1.00 86.00 100 ILE A O 1
ATOM 733 N N . GLY A 1 101 ? -3.351 -4.781 2.581 1.00 83.12 101 GLY A N 1
ATOM 734 C CA . GLY A 1 101 ? -4.121 -3.700 1.965 1.00 83.12 101 GLY A CA 1
ATOM 735 C C . GLY A 1 101 ? -5.536 -4.113 1.568 1.00 83.12 101 GLY A C 1
ATOM 736 O O . GLY A 1 101 ? -6.483 -3.367 1.811 1.00 83.12 101 GLY A O 1
ATOM 737 N N . LEU A 1 102 ? -5.708 -5.324 1.033 1.00 85.88 102 LEU A N 1
ATOM 738 C CA . LEU A 1 102 ? -7.022 -5.906 0.734 1.00 85.88 102 LEU A CA 1
ATOM 739 C C . LEU A 1 102 ? -7.847 -6.145 2.002 1.00 85.88 102 LEU A C 1
ATOM 741 O O . LEU A 1 102 ? -9.025 -5.789 2.047 1.00 85.88 102 LEU A O 1
ATOM 745 N N . VAL A 1 103 ? -7.230 -6.701 3.047 1.00 87.69 103 VAL A N 1
ATOM 746 C CA . VAL A 1 103 ? -7.902 -6.924 4.334 1.00 87.69 103 VAL A CA 1
ATOM 747 C C . VAL A 1 103 ? -8.266 -5.590 4.984 1.00 87.69 103 VAL A C 1
ATOM 749 O O . VAL A 1 103 ? -9.418 -5.398 5.362 1.00 87.69 103 VAL A O 1
ATOM 752 N N . ALA A 1 104 ? -7.339 -4.631 5.047 1.00 84.06 104 ALA A N 1
ATOM 753 C CA . ALA A 1 104 ? -7.582 -3.297 5.597 1.00 84.06 104 ALA A CA 1
ATOM 754 C C . ALA A 1 104 ? -8.636 -2.518 4.796 1.00 84.06 104 ALA A C 1
ATOM 756 O O . ALA A 1 104 ? -9.450 -1.803 5.376 1.00 84.06 104 ALA A O 1
ATOM 757 N N . GLY A 1 105 ? -8.664 -2.691 3.473 1.00 80.50 105 GLY A N 1
ATOM 758 C CA . GLY A 1 105 ? -9.690 -2.140 2.594 1.00 80.50 105 GLY A CA 1
ATOM 759 C C . GLY A 1 105 ? -11.060 -2.804 2.744 1.00 80.50 105 GLY A C 1
ATOM 760 O O . GLY A 1 105 ? -12.061 -2.212 2.341 1.00 80.50 105 GLY A O 1
ATOM 761 N N . ASN A 1 106 ? -11.151 -3.996 3.342 1.00 83.69 106 ASN A N 1
ATOM 762 C CA . ASN A 1 106 ? -12.427 -4.648 3.637 1.00 83.69 106 ASN A CA 1
ATOM 763 C C . ASN A 1 106 ? -12.864 -4.513 5.109 1.00 83.69 106 ASN A C 1
ATOM 765 O O . ASN A 1 106 ? -14.059 -4.577 5.392 1.00 83.69 106 ASN A O 1
ATOM 769 N N . ASP A 1 107 ? -11.929 -4.266 6.027 1.00 80.06 107 ASP A N 1
ATOM 770 C CA . ASP A 1 107 ? -12.162 -4.192 7.469 1.00 80.06 107 ASP A CA 1
ATOM 771 C C . ASP A 1 107 ? -13.051 -2.998 7.868 1.00 80.06 107 ASP A C 1
ATOM 773 O O . ASP A 1 107 ? -12.782 -1.839 7.540 1.00 80.06 107 ASP A O 1
ATOM 777 N N . ALA A 1 108 ? -14.119 -3.284 8.620 1.00 74.19 108 ALA A N 1
ATOM 778 C CA . ALA A 1 108 ? -15.096 -2.287 9.053 1.00 74.19 108 ALA A CA 1
ATOM 779 C C . ALA A 1 108 ? -14.522 -1.253 10.042 1.00 74.19 108 ALA A C 1
ATOM 781 O O . ALA A 1 108 ? -14.957 -0.103 10.041 1.00 74.19 108 ALA A O 1
ATOM 782 N N . ARG A 1 109 ? -13.531 -1.622 10.864 1.00 74.19 109 ARG A N 1
ATOM 783 C CA . ARG A 1 109 ? -12.882 -0.735 11.845 1.00 74.19 109 ARG A CA 1
ATOM 784 C C . ARG A 1 109 ? -11.962 0.266 11.155 1.00 74.19 109 ARG A C 1
ATOM 786 O O . ARG A 1 109 ? -11.967 1.441 11.511 1.00 74.19 109 ARG A O 1
ATOM 793 N N . VAL A 1 110 ? -11.205 -0.178 10.150 1.00 76.94 110 VAL A N 1
ATOM 794 C CA . VAL A 1 110 ? -10.353 0.704 9.327 1.00 76.94 110 VAL A CA 1
ATOM 795 C C . VAL A 1 110 ? -11.205 1.716 8.574 1.00 76.94 110 VAL A C 1
ATOM 797 O O . VAL A 1 110 ? -10.954 2.919 8.609 1.00 76.94 110 VAL A O 1
ATOM 800 N N . LYS A 1 111 ? -12.270 1.225 7.957 1.00 74.69 111 LYS A N 1
ATOM 801 C CA . LYS A 1 111 ? -13.281 2.015 7.269 1.00 74.69 111 LYS A CA 1
ATOM 802 C C . LYS A 1 111 ? -13.984 3.040 8.166 1.00 74.69 111 LYS A C 1
ATOM 804 O O . LYS A 1 111 ? -14.188 4.174 7.735 1.00 74.69 111 LYS A O 1
ATOM 809 N N . ALA A 1 112 ? -14.333 2.666 9.398 1.00 71.25 112 ALA A N 1
ATOM 810 C CA . ALA A 1 112 ? -14.919 3.576 10.380 1.00 71.25 112 ALA A CA 1
ATOM 811 C C . ALA A 1 112 ? -13.920 4.656 10.824 1.00 71.25 112 ALA A C 1
ATOM 813 O O . ALA A 1 112 ? -14.288 5.823 10.931 1.00 71.25 112 ALA A O 1
ATOM 814 N N . TYR A 1 113 ? -12.647 4.289 11.010 1.00 72.00 113 TYR A N 1
ATOM 815 C CA . TYR A 1 113 ? -11.580 5.228 11.360 1.00 72.00 113 TYR A CA 1
ATOM 816 C C . TYR A 1 113 ? -11.286 6.237 10.239 1.00 72.00 113 TYR A C 1
ATOM 818 O O . TYR A 1 113 ? -11.124 7.422 10.502 1.00 72.00 113 TYR A O 1
ATOM 826 N N . LEU A 1 114 ? -11.259 5.788 8.981 1.00 73.38 114 LEU A N 1
ATOM 827 C CA . LEU A 1 114 ? -11.009 6.634 7.807 1.00 73.38 114 LEU A CA 1
ATOM 828 C C . LEU A 1 114 ? -12.257 7.390 7.308 1.00 73.38 114 LEU A C 1
ATOM 830 O O . LEU A 1 114 ? -12.175 8.156 6.348 1.00 73.38 114 LEU A O 1
ATOM 834 N N . GLY A 1 115 ? -13.425 7.176 7.927 1.00 66.75 115 GLY A N 1
ATOM 835 C CA . GLY A 1 115 ? -14.698 7.781 7.512 1.00 66.75 115 GLY A CA 1
ATOM 836 C C . GLY A 1 115 ? -15.223 7.299 6.149 1.00 66.75 115 GLY A C 1
ATOM 837 O O . GLY A 1 115 ? -16.036 7.992 5.527 1.00 66.75 115 GLY A O 1
ATOM 838 N N . GLY A 1 116 ? -14.728 6.148 5.679 1.00 54.84 116 GLY A N 1
ATOM 839 C CA . GLY A 1 116 ? -14.909 5.605 4.328 1.00 54.84 116 GLY A CA 1
ATOM 840 C C . GLY A 1 116 ? -15.711 4.296 4.238 1.00 54.84 116 GLY A C 1
ATOM 841 O O . GLY A 1 116 ? -16.225 3.926 3.185 1.00 54.84 116 GLY A O 1
ATOM 842 N N . GLY A 1 117 ? -15.969 3.623 5.361 1.00 45.03 117 GLY A N 1
ATOM 843 C CA . GLY A 1 117 ? -16.996 2.579 5.389 1.00 45.03 117 GLY A CA 1
ATOM 844 C C . GLY A 1 117 ? -18.363 3.182 5.478 1.00 45.03 117 GLY A C 1
ATOM 845 O O . GLY A 1 117 ? -18.679 3.756 6.512 1.00 45.03 117 GLY A O 1
ATOM 846 N N . GLY A 1 118 ? -19.171 2.994 4.439 1.00 46.44 118 GLY A N 1
ATOM 847 C CA . GLY A 1 118 ? -20.616 2.933 4.606 1.00 46.44 118 GLY A CA 1
ATOM 848 C C . GLY A 1 118 ? -21.181 4.023 5.510 1.00 46.44 118 GLY A C 1
ATOM 849 O O . GLY A 1 118 ? -21.940 3.726 6.416 1.00 46.44 118 GLY A O 1
ATOM 850 N N . GLN A 1 119 ? -20.898 5.292 5.205 1.00 44.22 119 GLN A N 1
ATOM 851 C CA . GLN A 1 119 ? -21.824 6.370 5.563 1.00 44.22 119 GLN A CA 1
ATOM 852 C C . GLN A 1 119 ? -23.173 6.242 4.822 1.00 44.22 119 GLN A C 1
ATOM 854 O O . GLN A 1 119 ? -24.009 7.134 4.892 1.00 44.22 119 GLN A O 1
ATOM 859 N N . ALA A 1 120 ? -23.424 5.135 4.122 1.00 42.53 120 ALA A N 1
ATOM 860 C CA . ALA A 1 120 ? -24.766 4.724 3.771 1.00 42.53 120 ALA A CA 1
ATOM 861 C C . ALA A 1 120 ? -25.455 4.181 5.039 1.00 42.53 120 ALA A C 1
ATOM 863 O O . ALA A 1 120 ? -25.284 3.014 5.381 1.00 42.53 120 ALA A O 1
ATOM 864 N N . ASN A 1 121 ? -26.246 5.040 5.695 1.00 44.59 121 ASN A N 1
ATOM 865 C CA . ASN A 1 121 ? -27.312 4.733 6.673 1.00 44.59 121 ASN A CA 1
ATOM 866 C C . ASN A 1 121 ? -27.108 5.088 8.162 1.00 44.59 121 ASN A C 1
ATOM 868 O O . ASN A 1 121 ? -27.996 4.776 8.948 1.00 44.59 121 ASN A O 1
ATOM 872 N N . TYR A 1 122 ? -26.075 5.836 8.571 1.00 44.06 122 TYR A N 1
ATOM 873 C CA . TYR A 1 122 ? -26.135 6.600 9.846 1.00 44.06 122 TYR A CA 1
ATOM 874 C C . TYR A 1 122 ? -26.628 8.020 9.586 1.00 44.06 122 TYR A C 1
ATOM 876 O O . TYR A 1 122 ? -26.044 9.022 10.004 1.00 44.06 122 TYR A O 1
ATOM 884 N N . LEU A 1 123 ? -27.717 8.094 8.836 1.00 49.06 123 LEU A N 1
ATOM 885 C CA . LEU A 1 123 ? -28.593 9.240 8.901 1.00 49.06 123 LEU A CA 1
ATOM 886 C C . LEU A 1 123 ? -28.981 9.391 10.372 1.00 49.06 123 LEU A C 1
ATOM 888 O O . LEU A 1 123 ? -29.375 8.405 10.991 1.00 49.06 123 LEU A O 1
ATOM 892 N N . SER A 1 124 ? -28.704 10.563 10.940 1.00 55.84 124 SER A N 1
ATOM 893 C CA . SER A 1 124 ? -28.704 10.852 12.377 1.00 55.84 124 SER A CA 1
ATOM 894 C C . SER A 1 124 ? -29.728 10.018 13.156 1.00 55.84 124 SER A C 1
ATOM 896 O O . SER A 1 124 ? -30.922 10.317 13.144 1.00 55.84 124 SER A O 1
ATOM 898 N N . LEU A 1 125 ? -29.262 8.960 13.822 1.00 60.38 125 LEU A N 1
ATOM 899 C CA . LEU A 1 125 ? -30.074 8.201 14.764 1.00 60.38 125 LEU A CA 1
ATOM 900 C C . LEU A 1 125 ? -30.125 9.043 16.032 1.00 60.38 125 LEU A C 1
ATOM 902 O O . LEU A 1 125 ? -29.303 8.873 16.922 1.00 60.38 125 LEU A O 1
ATOM 906 N N . THR A 1 126 ? -31.020 10.021 16.079 1.00 70.31 126 THR A N 1
ATOM 907 C CA . THR A 1 126 ? -31.247 10.802 17.291 1.00 70.31 126 THR A CA 1
ATOM 908 C C . THR A 1 126 ? -32.347 10.149 18.110 1.00 70.31 126 THR A C 1
ATOM 910 O O . THR A 1 126 ? -33.342 9.647 17.582 1.00 70.31 126 THR A O 1
ATOM 913 N N . CYS A 1 127 ? -32.172 10.128 19.426 1.00 67.94 127 CYS A N 1
ATOM 914 C CA . CYS A 1 127 ? -33.243 9.751 20.327 1.00 67.94 127 CYS A CA 1
ATOM 915 C C . CYS A 1 127 ? -34.365 10.783 20.196 1.00 67.94 127 CYS A C 1
ATOM 917 O O . CYS A 1 127 ? -34.150 11.966 20.455 1.00 67.94 127 CYS A O 1
ATOM 919 N N . ARG A 1 128 ? -35.578 10.358 19.834 1.00 69.56 128 ARG A N 1
ATOM 920 C CA . ARG A 1 128 ? -36.717 11.279 19.696 1.00 69.56 128 ARG A CA 1
ATOM 921 C C . ARG A 1 128 ? -37.117 11.949 21.019 1.00 69.56 128 ARG A C 1
ATOM 923 O O . ARG A 1 128 ? -37.722 13.014 20.993 1.00 69.56 128 ARG A O 1
ATOM 930 N N . GLN A 1 129 ? -36.787 11.328 22.153 1.00 77.44 129 GLN A N 1
ATOM 931 C CA . GLN A 1 129 ? -37.155 11.793 23.493 1.00 77.44 129 GLN A CA 1
ATOM 932 C C . GLN A 1 129 ? -36.269 12.951 23.980 1.00 77.44 129 GLN A C 1
ATOM 934 O O . GLN A 1 129 ? -36.779 13.913 24.542 1.00 77.44 129 GLN A O 1
ATOM 939 N N . CYS A 1 130 ? -34.950 12.860 23.777 1.00 77.88 130 CYS A N 1
ATOM 940 C CA . CYS A 1 130 ? -33.980 13.822 24.318 1.00 77.88 130 CYS A CA 1
ATOM 941 C C . CYS A 1 130 ? -33.063 14.462 23.265 1.00 77.88 130 CYS A C 1
ATOM 943 O O . CYS A 1 130 ? -32.266 15.331 23.596 1.00 77.88 130 CYS A O 1
ATOM 945 N N . GLY A 1 131 ? -33.152 14.052 21.998 1.00 70.06 131 GLY A N 1
ATOM 946 C CA . GLY A 1 131 ? -32.295 14.552 20.921 1.00 70.06 131 GLY A CA 1
ATOM 947 C C . GLY A 1 131 ? -30.870 13.988 20.922 1.00 70.06 131 GLY A C 1
ATOM 948 O O . GLY A 1 131 ? -30.075 14.385 20.073 1.00 70.06 131 GLY A O 1
ATOM 949 N N . PHE A 1 132 ? -30.542 13.058 21.826 1.00 75.19 132 PHE A N 1
ATOM 950 C CA . PHE A 1 132 ? -29.209 12.457 21.933 1.00 75.19 132 PHE A CA 1
ATOM 951 C C . PHE A 1 132 ? -28.793 11.719 20.661 1.00 75.19 132 PHE A C 1
ATOM 953 O O . PHE A 1 132 ? -29.584 10.959 20.102 1.00 75.19 132 PHE A O 1
ATOM 960 N N . ASP A 1 133 ? -27.541 11.878 20.237 1.00 74.50 133 ASP A N 1
ATOM 961 C CA . ASP A 1 133 ? -26.990 11.171 19.080 1.00 74.50 133 ASP A CA 1
ATOM 962 C C . ASP A 1 133 ? -26.614 9.720 19.441 1.00 74.50 133 ASP A C 1
ATOM 964 O O . ASP A 1 133 ? -25.662 9.456 20.178 1.00 74.50 133 ASP A O 1
ATOM 968 N N . LEU A 1 134 ? -27.363 8.758 18.900 1.00 66.94 134 LEU A N 1
ATOM 969 C CA . LEU A 1 134 ? -27.226 7.324 19.161 1.00 66.94 134 LEU A CA 1
ATOM 970 C C . LEU A 1 134 ? -26.195 6.635 18.253 1.00 66.94 134 LEU A C 1
ATOM 972 O O . LEU A 1 134 ? -26.073 5.408 18.315 1.00 66.94 134 LEU A O 1
ATOM 976 N N . ARG A 1 135 ? -25.419 7.377 17.441 1.00 64.75 135 ARG A N 1
ATOM 977 C CA . ARG A 1 135 ? -24.364 6.814 16.566 1.00 64.75 135 ARG A CA 1
ATOM 978 C C . ARG A 1 135 ? -23.430 5.834 17.290 1.00 64.75 135 ARG A C 1
ATOM 980 O O . ARG A 1 135 ? -23.034 4.833 16.701 1.00 64.75 135 ARG A O 1
ATOM 987 N N . GLY A 1 136 ? -23.096 6.100 18.557 1.00 57.91 136 GLY A N 1
ATOM 988 C CA . GLY A 1 136 ? -22.242 5.226 19.376 1.00 57.91 136 GLY A CA 1
ATOM 989 C C . GLY A 1 136 ? -22.986 4.113 20.125 1.00 57.91 136 GLY A C 1
ATOM 990 O O . GLY A 1 136 ? -22.418 3.054 20.372 1.00 57.91 136 GLY A O 1
ATOM 991 N N . SER A 1 137 ? -24.257 4.327 20.470 1.00 56.62 137 SER A N 1
ATOM 992 C CA . SER A 1 137 ? -25.040 3.420 21.323 1.00 56.62 137 SER A CA 1
ATOM 993 C C . SER A 1 137 ? -25.554 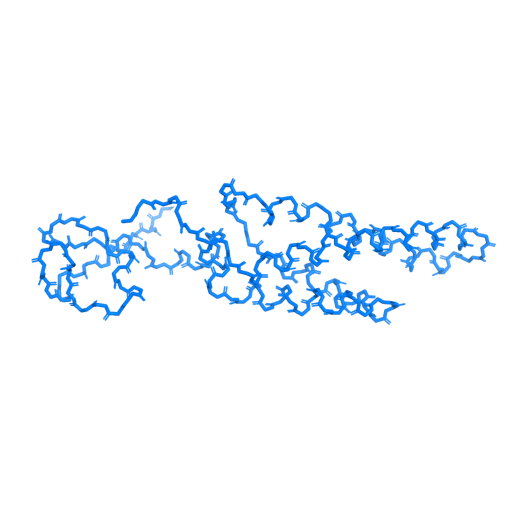2.192 20.568 1.00 56.62 137 SER A C 1
ATOM 995 O O . SER A 1 137 ? -25.541 1.088 21.110 1.00 56.62 137 SER A O 1
ATOM 997 N N . VAL A 1 138 ? -25.940 2.359 19.296 1.00 58.00 138 VAL A N 1
ATOM 998 C CA . VAL A 1 138 ? -26.415 1.250 18.446 1.00 58.00 138 VAL A CA 1
ATOM 999 C C . VAL A 1 138 ? -25.268 0.300 18.085 1.00 58.00 138 VAL A C 1
ATOM 1001 O O . VAL A 1 138 ? -25.447 -0.915 18.089 1.00 58.00 138 VAL A O 1
ATOM 1004 N N . ALA A 1 139 ? -24.063 0.833 17.855 1.00 52.81 139 ALA A N 1
ATOM 1005 C CA . ALA A 1 139 ? -22.862 0.030 17.606 1.00 52.81 139 ALA A CA 1
ATOM 1006 C C . ALA A 1 139 ? -22.461 -0.843 18.811 1.00 52.81 139 ALA A C 1
ATOM 1008 O O . ALA A 1 139 ? -21.818 -1.875 18.636 1.00 52.81 139 ALA A O 1
ATOM 1009 N N . ALA A 1 140 ? -22.860 -0.442 20.021 1.00 55.09 140 ALA A N 1
ATOM 1010 C CA . ALA A 1 140 ? -22.604 -1.157 21.266 1.00 55.09 140 ALA A CA 1
ATOM 1011 C C . ALA A 1 140 ? -23.732 -2.140 21.659 1.00 55.09 140 ALA A C 1
ATOM 1013 O O . ALA A 1 140 ? -23.646 -2.769 22.708 1.00 55.09 140 ALA A O 1
ATOM 1014 N N . GLY A 1 141 ? -24.780 -2.296 20.836 1.00 55.56 141 GLY A N 1
ATOM 1015 C CA . GLY A 1 141 ? -25.853 -3.272 21.070 1.00 55.56 141 GLY A CA 1
ATOM 1016 C C . GLY A 1 141 ? -26.826 -2.909 22.197 1.00 55.56 141 GLY A C 1
ATOM 1017 O O . GLY A 1 141 ? -27.566 -3.772 22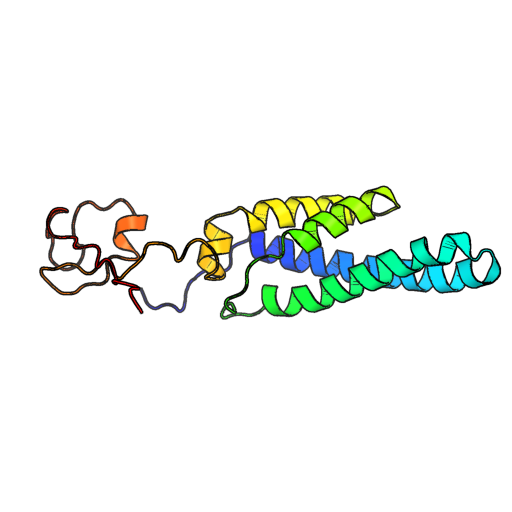.665 1.00 55.56 141 GLY A O 1
ATOM 1018 N N . HIS A 1 142 ? -26.845 -1.648 22.637 1.00 61.66 142 HIS A N 1
ATOM 1019 C CA . HIS A 1 142 ? -27.794 -1.185 23.646 1.00 61.66 142 HIS A CA 1
ATOM 1020 C C . HIS A 1 142 ? -29.188 -1.012 23.030 1.00 61.66 142 HIS A C 1
ATOM 1022 O O . HIS A 1 142 ? -29.352 -0.370 21.994 1.00 61.66 142 HIS A O 1
ATOM 1028 N N . ASN A 1 143 ? -30.201 -1.570 23.692 1.00 65.62 143 ASN A N 1
ATOM 1029 C CA . ASN A 1 143 ? -31.614 -1.456 23.321 1.00 65.62 143 ASN A CA 1
ATOM 1030 C C . ASN A 1 143 ? -32.314 -0.230 23.941 1.00 65.62 143 ASN A C 1
ATOM 1032 O O . ASN A 1 143 ? -33.488 0.004 23.653 1.00 65.62 143 ASN A O 1
ATOM 1036 N N . THR A 1 144 ? -31.597 0.554 24.752 1.00 74.12 144 THR A N 1
ATOM 1037 C CA . THR A 1 144 ? -32.088 1.760 25.429 1.00 74.12 144 THR A CA 1
ATOM 1038 C C . THR A 1 144 ? -31.167 2.959 25.200 1.00 74.12 144 THR A C 1
ATOM 1040 O O . THR A 1 144 ? -29.959 2.821 24.985 1.00 74.12 144 THR A O 1
ATOM 1043 N N . CYS A 1 145 ? -3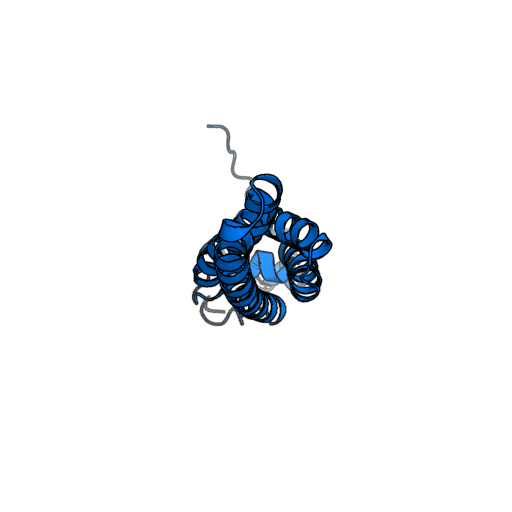1.735 4.167 25.227 1.00 70.88 145 CYS A N 1
ATOM 1044 C CA . CYS A 1 145 ? -30.966 5.407 25.163 1.00 70.88 145 CYS A CA 1
ATOM 1045 C C . CYS A 1 145 ? -30.171 5.608 26.468 1.00 70.88 145 CYS A C 1
ATOM 1047 O O . CYS A 1 145 ? -30.776 5.611 27.539 1.00 70.88 145 CYS A O 1
ATOM 1049 N N . PRO A 1 146 ? -28.848 5.845 26.418 1.00 72.88 146 PRO A N 1
ATOM 1050 C CA . PRO A 1 146 ? -28.029 5.985 27.625 1.00 72.88 146 PRO A CA 1
ATOM 1051 C C . PRO A 1 146 ? -28.293 7.280 28.404 1.00 72.88 146 PRO A C 1
ATOM 1053 O O . PRO A 1 146 ? -27.949 7.355 29.578 1.00 72.88 146 PRO A O 1
ATOM 1056 N N . GLU A 1 147 ? -28.875 8.298 27.765 1.00 77.88 147 GLU A N 1
ATOM 1057 C CA . GLU A 1 147 ? -29.091 9.605 28.393 1.00 77.88 147 GLU A CA 1
ATOM 1058 C C . GLU A 1 147 ? -30.473 9.724 29.052 1.00 77.88 147 GLU A C 1
ATOM 1060 O O . GLU A 1 147 ? -30.593 10.308 30.123 1.00 77.88 147 GLU A O 1
ATOM 1065 N N . CYS A 1 148 ? -31.518 9.139 28.451 1.00 79.62 148 CYS A N 1
ATOM 1066 C CA . CYS A 1 148 ? -32.893 9.237 28.961 1.00 79.62 148 CYS A CA 1
ATOM 1067 C C . CYS A 1 148 ? -33.556 7.893 29.303 1.00 79.62 148 CYS A C 1
ATOM 1069 O O . CYS A 1 148 ? -34.691 7.884 29.771 1.00 79.62 148 CYS A O 1
ATOM 1071 N N . GLY A 1 149 ? -32.890 6.761 29.053 1.00 76.69 149 GLY A N 1
ATOM 1072 C CA . GLY A 1 149 ? -33.415 5.424 29.348 1.00 76.69 149 GLY A CA 1
ATOM 1073 C C . GLY A 1 149 ? -34.559 4.953 28.444 1.00 76.69 149 GLY A C 1
ATOM 1074 O O . GLY A 1 149 ? -35.148 3.918 28.726 1.00 76.69 149 GLY A O 1
ATOM 1075 N N . ALA A 1 150 ? -34.893 5.684 27.374 1.00 74.12 150 ALA A N 1
ATOM 1076 C CA . ALA A 1 150 ? -35.989 5.321 26.474 1.00 74.12 150 ALA A CA 1
ATOM 1077 C C . ALA A 1 150 ? -35.680 4.058 25.648 1.00 74.12 150 ALA A C 1
ATOM 1079 O O . ALA A 1 150 ? -34.574 3.919 25.119 1.00 74.12 150 ALA A O 1
ATOM 1080 N N . ASP A 1 151 ? -36.674 3.181 25.494 1.00 69.06 151 ASP A N 1
ATOM 1081 C CA . ASP A 1 151 ? -36.577 1.942 24.717 1.00 69.06 151 ASP A CA 1
ATOM 1082 C C . ASP A 1 151 ? -36.540 2.188 23.190 1.00 69.06 151 ASP A C 1
ATOM 1084 O O . ASP A 1 151 ? -36.990 3.217 22.670 1.00 69.06 151 ASP A O 1
ATOM 1088 N N . ALA A 1 152 ? -36.067 1.178 22.448 1.00 57.72 152 ALA A N 1
ATOM 1089 C CA . ALA A 1 152 ? -35.887 1.153 20.990 1.00 57.72 152 ALA A CA 1
ATOM 1090 C C . ALA A 1 152 ? -37.020 1.703 20.075 1.00 57.72 152 ALA A C 1
ATOM 1092 O O . ALA A 1 152 ? -36.669 2.224 19.011 1.00 57.72 152 ALA A O 1
ATOM 1093 N N . PRO A 1 153 ? -38.340 1.662 20.388 1.00 53.47 153 PRO A N 1
ATOM 1094 C CA . PRO A 1 153 ? -39.371 2.204 19.486 1.00 53.47 153 PRO A CA 1
ATOM 1095 C C . PRO A 1 153 ? -39.319 3.729 19.255 1.00 53.47 153 PRO A C 1
ATOM 1097 O O . PRO A 1 153 ? -40.064 4.239 18.420 1.00 53.47 153 PRO A O 1
ATOM 1100 N N . HIS A 1 154 ? -38.433 4.466 19.934 1.00 51.09 154 HIS A N 1
ATOM 1101 C CA . HIS A 1 154 ? -38.240 5.912 19.744 1.00 51.09 154 HIS A CA 1
ATOM 1102 C C . HIS A 1 154 ? -37.074 6.286 18.811 1.00 51.09 154 HIS A C 1
ATOM 1104 O O . HIS A 1 154 ? -36.703 7.461 18.726 1.00 51.09 154 HIS A O 1
ATOM 1110 N N . ILE A 1 155 ? -36.497 5.313 18.102 1.00 52.91 155 ILE A N 1
ATOM 1111 C CA . ILE A 1 155 ? -35.406 5.533 17.151 1.00 52.91 155 ILE A CA 1
ATOM 1112 C C . ILE A 1 155 ? -35.993 5.831 15.763 1.00 52.91 155 ILE A C 1
ATOM 1114 O O . ILE A 1 155 ? -36.308 4.932 14.986 1.00 52.91 155 ILE A O 1
ATOM 1118 N N . THR A 1 156 ? -36.147 7.111 15.425 1.00 51.25 156 THR A N 1
ATOM 1119 C CA . THR A 1 156 ? -36.443 7.528 14.049 1.00 51.25 156 THR A CA 1
ATOM 1120 C C . THR A 1 156 ? -35.153 7.581 13.245 1.00 51.25 156 THR A C 1
ATOM 1122 O O . THR A 1 156 ? -34.350 8.493 13.419 1.00 51.25 156 THR A O 1
ATOM 1125 N N . ALA A 1 157 ? -34.961 6.631 12.327 1.00 51.25 157 ALA A N 1
ATOM 1126 C CA . ALA A 1 157 ? -34.046 6.840 11.214 1.00 51.25 157 ALA A CA 1
ATOM 1127 C C . ALA A 1 157 ? -34.637 7.968 10.361 1.00 51.25 157 ALA A C 1
ATOM 1129 O O . ALA A 1 157 ? -35.610 7.754 9.634 1.00 51.25 157 ALA A O 1
ATOM 1130 N N . ALA A 1 158 ? -34.102 9.185 10.481 1.00 47.72 158 ALA A N 1
ATOM 1131 C CA . ALA A 1 158 ? -34.358 10.193 9.466 1.00 47.72 158 ALA A CA 1
ATOM 1132 C C . ALA A 1 158 ? -33.931 9.556 8.136 1.00 47.72 158 ALA A C 1
ATOM 1134 O O . ALA A 1 158 ? -32.840 9.018 8.013 1.00 47.72 158 ALA A O 1
ATOM 1135 N N . ARG A 1 159 ? -34.828 9.461 7.165 1.00 42.56 159 ARG A N 1
ATOM 1136 C CA . ARG A 1 159 ? -34.480 9.014 5.821 1.00 42.56 159 ARG A CA 1
ATOM 1137 C C . ARG A 1 159 ? -34.432 10.303 5.030 1.00 42.56 159 ARG A C 1
ATOM 1139 O O . ARG A 1 159 ? -35.482 10.752 4.582 1.00 42.56 159 ARG A O 1
ATOM 1146 N N . ASP A 1 160 ? -33.268 10.951 4.966 1.00 41.28 160 ASP A N 1
ATOM 1147 C CA . ASP A 1 160 ? -33.153 12.178 4.185 1.00 41.28 160 ASP A CA 1
ATOM 1148 C C . ASP A 1 160 ? -33.492 11.816 2.749 1.00 41.28 160 ASP A C 1
ATOM 1150 O O . ASP A 1 160 ? -32.830 11.028 2.068 1.00 41.28 160 ASP A O 1
ATOM 1154 N N . SER A 1 161 ? -34.626 12.368 2.348 1.00 42.75 161 SER A N 1
ATOM 1155 C CA . SER A 1 161 ? -35.109 12.459 0.996 1.00 42.75 161 SER A CA 1
ATOM 1156 C C . SER A 1 161 ? -34.060 13.199 0.167 1.00 42.75 161 SER A C 1
ATOM 1158 O O . SER A 1 161 ? -34.178 14.400 -0.046 1.00 42.75 161 SER A O 1
ATOM 1160 N N . MET A 1 162 ? -33.065 12.484 -0.363 1.00 41.97 162 MET A N 1
ATOM 1161 C CA . MET A 1 162 ? -32.353 12.922 -1.566 1.00 41.97 162 MET A CA 1
ATOM 1162 C C . MET A 1 162 ? -33.246 12.674 -2.790 1.00 41.97 162 MET A C 1
ATOM 1164 O O . MET A 1 162 ? -32.988 11.814 -3.629 1.00 41.97 162 MET A O 1
ATOM 1168 N N . ARG A 1 163 ? -34.354 13.422 -2.844 1.00 42.06 163 ARG A N 1
ATOM 1169 C CA . ARG A 1 163 ? -34.926 13.916 -4.095 1.00 42.06 163 ARG A CA 1
ATOM 1170 C C . ARG A 1 163 ? -34.417 15.346 -4.240 1.00 42.06 163 ARG A C 1
ATOM 1172 O O . ARG A 1 163 ? -34.764 16.186 -3.413 1.00 42.06 163 ARG A O 1
ATOM 1179 N N . GLY A 1 164 ? -33.606 15.580 -5.263 1.00 36.28 164 GLY A N 1
ATOM 1180 C CA . GLY A 1 164 ? -33.009 16.868 -5.602 1.00 36.28 164 GLY A CA 1
ATOM 1181 C C . GLY A 1 164 ? -31.776 16.644 -6.443 1.00 36.28 164 GLY A C 1
ATOM 1182 O O . GLY A 1 164 ? -30.682 16.678 -5.848 1.00 36.28 164 GLY A O 1
#

Radius of gyration: 22.24 Å; chains: 1; bounding box: 62×29×54 Å

pLDDT: mean 70.83, std 14.36, range [36.28, 90.69]

Secondary structure (DSSP, 8-state):
--TT--PPPHHHHHHHHHHHHHHHHHHHHHHHHHHHHTTT-GGGHHHHHHHHHHHHHHHHHHHHHH-SSPPS----HHHHHHHHHHHTTT-HHHHHHHHHHHHHHH-HHHHHHTT-S--SS-S-EEETTT--BTHHHHHTT-SB-TTT--BGGGEEE-------

Foldseek 3Di:
DPPQPLPQPPLLVVLLVLLLVQLVVLLVQLVVQCVVCVPPDPVCNVVSVLSNVLSVVSNVVSVQSPDPQHAQDALPLVSLVSLCVNCVNPDPSSPVSSVSSNCLNVDPSNCVSNVNPPPPFPQFFAQQVPRDGCPPVVVVVDQADPPPRHGNVRGDRPPPPPPD